Protein AF-A0A959VKE0-F1 (afdb_monomer)

Radius of gyration: 16.04 Å; Cα contacts (8 Å, |Δi|>4): 59; chains: 1; bounding box: 27×52×39 Å

Structure (mmCIF, N/CA/C/O backbone):
data_AF-A0A959VKE0-F1
#
_entry.id   AF-A0A959VKE0-F1
#
loop_
_atom_site.group_PDB
_atom_site.id
_atom_site.type_symbol
_atom_site.label_atom_id
_atom_site.label_alt_id
_atom_site.label_comp_id
_atom_site.label_asym_id
_atom_site.label_entity_id
_atom_site.label_seq_id
_atom_site.pdbx_PDB_ins_code
_atom_site.Cartn_x
_atom_site.Cartn_y
_atom_site.Cartn_z
_atom_site.occupancy
_atom_site.B_iso_or_equiv
_atom_site.auth_seq_id
_atom_site.auth_comp_id
_atom_site.auth_asym_id
_atom_site.auth_atom_id
_atom_site.pdbx_PDB_model_num
ATOM 1 N N . MET A 1 1 ? 10.737 39.989 4.428 1.00 36.88 1 MET A N 1
ATOM 2 C CA . MET A 1 1 ? 10.877 39.232 5.687 1.00 36.88 1 MET A CA 1
ATOM 3 C C . MET A 1 1 ? 9.817 38.142 5.605 1.00 36.88 1 MET A C 1
ATOM 5 O O . MET A 1 1 ? 8.657 38.448 5.819 1.00 36.88 1 MET A O 1
ATOM 9 N N . SER A 1 2 ? 10.031 37.086 4.822 1.00 51.94 2 SER A N 1
ATOM 10 C CA . SER A 1 2 ? 10.903 35.916 5.035 1.00 51.94 2 SER A CA 1
ATOM 11 C C . SER A 1 2 ? 10.498 35.071 6.238 1.00 51.94 2 SER A C 1
ATOM 13 O O . SER A 1 2 ? 10.438 35.583 7.349 1.00 51.94 2 SER A O 1
ATOM 15 N N . GLU A 1 3 ? 10.299 33.785 5.927 1.00 48.25 3 GLU A N 1
ATOM 16 C CA . GLU A 1 3 ? 10.305 32.612 6.807 1.00 48.25 3 GLU A CA 1
ATOM 17 C C . GLU A 1 3 ? 9.040 32.457 7.665 1.00 48.25 3 GLU A C 1
ATOM 19 O O . GLU A 1 3 ? 8.755 33.201 8.591 1.00 48.25 3 GLU A O 1
ATOM 24 N N . THR A 1 4 ? 8.201 31.460 7.397 1.00 49.62 4 THR A N 1
ATOM 25 C CA . THR A 1 4 ? 8.550 30.089 7.777 1.00 49.62 4 THR A CA 1
ATOM 26 C C . THR A 1 4 ? 7.867 29.095 6.842 1.00 49.62 4 THR A C 1
ATOM 28 O O . THR A 1 4 ? 6.652 28.910 6.881 1.00 49.62 4 THR A O 1
ATOM 31 N N . GLU A 1 5 ? 8.667 28.446 6.002 1.00 46.97 5 GLU A N 1
ATOM 32 C CA . GLU A 1 5 ? 8.291 27.201 5.346 1.00 46.97 5 GLU A CA 1
ATOM 33 C C . GLU A 1 5 ? 8.100 26.157 6.449 1.00 46.97 5 GLU A C 1
ATOM 35 O O . GLU A 1 5 ? 9.062 25.649 7.026 1.00 46.97 5 GLU A O 1
ATOM 40 N N . PHE A 1 6 ? 6.845 25.883 6.806 1.00 43.44 6 PHE A N 1
ATOM 41 C CA . PHE A 1 6 ? 6.507 24.787 7.702 1.00 43.44 6 PHE A CA 1
ATOM 42 C C . PHE A 1 6 ? 6.710 23.482 6.925 1.00 43.44 6 PHE A C 1
ATOM 44 O O . PHE A 1 6 ? 5.767 22.897 6.398 1.00 43.44 6 PHE A O 1
ATOM 51 N N . PHE A 1 7 ? 7.962 23.031 6.823 1.00 46.41 7 PHE A N 1
ATOM 52 C CA . PHE A 1 7 ? 8.288 21.643 6.503 1.00 46.41 7 PHE A CA 1
ATOM 53 C C . PHE A 1 7 ? 7.900 20.787 7.714 1.00 46.41 7 PHE A C 1
ATOM 55 O O . PHE A 1 7 ? 8.732 20.330 8.496 1.00 46.41 7 PHE A O 1
ATOM 62 N N . GLY A 1 8 ? 6.589 20.658 7.911 1.00 41.91 8 GLY A N 1
ATOM 63 C CA . GLY A 1 8 ? 5.991 19.821 8.929 1.00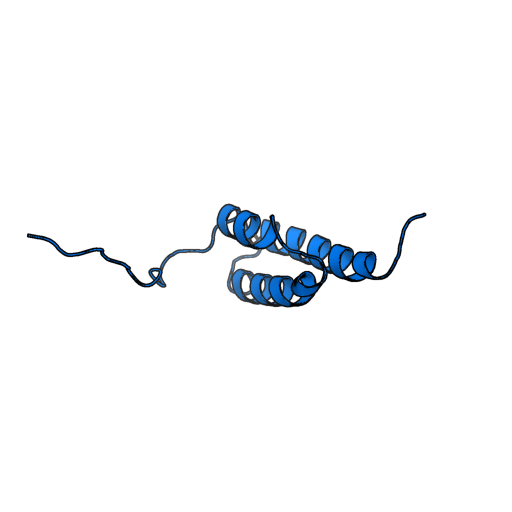 41.91 8 GLY A CA 1
ATOM 64 C C . GLY A 1 8 ? 6.276 18.370 8.589 1.00 41.91 8 GLY A C 1
ATOM 65 O O . GLY A 1 8 ? 5.775 17.842 7.599 1.00 41.91 8 GLY A O 1
ATOM 66 N N . VAL A 1 9 ? 7.116 17.753 9.415 1.00 51.31 9 VAL A N 1
ATOM 67 C CA . VAL A 1 9 ? 7.150 16.313 9.673 1.00 51.31 9 VAL A CA 1
ATOM 68 C C . VAL A 1 9 ? 5.742 15.746 9.491 1.00 51.31 9 VAL A C 1
ATOM 70 O O . VAL A 1 9 ? 4.820 16.239 10.136 1.00 51.31 9 VAL A O 1
ATOM 73 N N . LEU A 1 10 ? 5.583 14.769 8.590 1.00 53.34 10 LEU A N 1
ATOM 74 C CA . LEU A 1 10 ? 4.307 14.102 8.327 1.00 53.34 10 LEU A CA 1
ATOM 75 C C . LEU A 1 10 ? 3.654 13.743 9.663 1.00 53.34 10 LEU A C 1
ATOM 77 O O . LEU A 1 10 ? 4.193 12.944 10.434 1.00 53.34 10 LEU A O 1
ATOM 81 N N . ASP A 1 11 ? 2.540 14.411 9.938 1.00 48.91 11 ASP A N 1
ATOM 82 C CA . ASP A 1 11 ? 1.754 14.254 11.145 1.00 48.91 11 ASP A CA 1
ATOM 83 C C . ASP A 1 11 ? 1.454 12.762 11.340 1.00 48.91 11 ASP A C 1
ATOM 85 O O . ASP A 1 11 ? 0.844 12.113 10.484 1.00 48.91 11 ASP A O 1
ATOM 89 N N . SER A 1 12 ? 1.975 12.194 12.429 1.00 55.06 12 SER A N 1
ATOM 90 C CA . SER A 1 12 ? 1.898 10.755 12.709 1.00 55.06 12 SER A CA 1
ATOM 91 C C . SER A 1 12 ? 0.474 10.278 13.035 1.00 55.06 12 SER A C 1
ATOM 93 O O . SER A 1 12 ? 0.296 9.089 13.289 1.00 55.06 12 SER A O 1
ATOM 95 N N . ASP A 1 13 ? -0.527 11.167 12.993 1.00 57.97 13 ASP A N 1
ATOM 96 C CA . ASP A 1 13 ? -1.953 10.865 13.159 1.00 57.97 13 ASP A CA 1
ATOM 97 C C . ASP A 1 13 ? -2.689 10.674 11.814 1.00 57.97 13 ASP A C 1
ATOM 99 O O . ASP A 1 13 ? -3.874 10.339 11.775 1.00 57.97 13 ASP A O 1
ATOM 103 N N . THR A 1 14 ? -2.003 10.839 10.675 1.00 70.31 14 THR A N 1
ATOM 104 C CA . THR A 1 14 ? -2.634 10.645 9.361 1.00 70.31 14 THR A CA 1
ATOM 105 C C . THR A 1 14 ? -2.918 9.162 9.125 1.00 70.31 14 THR A C 1
ATOM 107 O O . THR A 1 14 ? -2.027 8.375 8.793 1.00 70.31 14 THR A O 1
ATOM 110 N N . LYS A 1 15 ? -4.188 8.770 9.281 1.00 80.94 15 LYS A N 1
ATOM 111 C CA . LYS A 1 15 ? -4.669 7.440 8.900 1.00 80.94 15 LYS A CA 1
ATOM 112 C C . LYS A 1 15 ? -4.349 7.190 7.425 1.00 80.94 15 LYS A C 1
ATOM 114 O O . LYS A 1 15 ? -4.831 7.914 6.559 1.00 80.94 15 LYS A O 1
ATOM 119 N N . ILE A 1 16 ? -3.584 6.132 7.155 1.00 90.25 16 ILE A N 1
ATOM 120 C CA . ILE A 1 16 ? -3.250 5.717 5.791 1.00 90.25 16 ILE A CA 1
ATOM 121 C C . ILE A 1 16 ? -4.529 5.430 4.994 1.00 90.25 16 ILE A C 1
ATOM 123 O O . ILE A 1 16 ? -5.421 4.709 5.450 1.00 90.25 16 ILE A O 1
ATOM 127 N N . THR A 1 17 ? -4.624 5.997 3.798 1.00 94.81 17 THR A N 1
ATOM 128 C CA . THR A 1 17 ? -5.763 5.821 2.899 1.00 94.81 17 THR A CA 1
ATOM 129 C C . THR A 1 17 ? -5.420 4.881 1.748 1.00 94.81 17 THR A C 1
ATOM 131 O O . THR A 1 17 ? -4.261 4.580 1.463 1.00 94.81 17 THR A O 1
ATOM 134 N N . ALA A 1 18 ? -6.447 4.411 1.037 1.00 95.50 18 ALA A N 1
ATOM 135 C CA . ALA A 1 18 ? -6.237 3.632 -0.179 1.00 95.50 18 ALA A CA 1
ATOM 136 C C . ALA A 1 18 ? -5.518 4.440 -1.277 1.00 95.50 18 ALA A C 1
ATOM 138 O O . ALA A 1 18 ? -4.848 3.839 -2.112 1.00 95.50 18 ALA A O 1
ATOM 139 N N . GLU A 1 19 ? -5.648 5.773 -1.289 1.00 95.25 19 GLU A N 1
ATOM 140 C CA . GLU A 1 19 ? -4.929 6.621 -2.246 1.00 95.25 19 GLU A CA 1
ATOM 141 C C . GLU A 1 19 ? -3.439 6.668 -1.923 1.00 95.25 19 GLU A C 1
ATOM 143 O O . GLU A 1 19 ? -2.635 6.402 -2.806 1.00 95.25 19 GLU A O 1
ATOM 148 N N . ASP A 1 20 ? -3.068 6.837 -0.653 1.00 94.44 20 ASP A N 1
ATOM 149 C CA . ASP A 1 20 ? -1.659 6.823 -0.236 1.00 94.44 20 ASP A CA 1
ATOM 150 C C . ASP A 1 20 ? -0.966 5.505 -0.617 1.00 94.44 20 ASP A C 1
ATOM 152 O O . ASP A 1 20 ? 0.198 5.476 -1.022 1.00 94.44 20 ASP A O 1
ATOM 156 N N . ILE A 1 21 ? -1.692 4.383 -0.525 1.00 95.81 21 ILE A N 1
ATOM 157 C CA . ILE A 1 21 ? -1.201 3.080 -0.986 1.00 95.81 21 ILE A CA 1
ATOM 158 C C . ILE A 1 21 ? -1.014 3.060 -2.510 1.00 95.81 21 ILE A C 1
ATOM 160 O O . ILE A 1 21 ? -0.014 2.519 -2.993 1.00 95.81 21 ILE A O 1
ATOM 164 N N . ARG A 1 22 ? -1.941 3.635 -3.286 1.00 94.94 22 ARG A N 1
ATOM 165 C CA . ARG A 1 22 ? -1.806 3.740 -4.749 1.00 94.94 22 ARG A CA 1
ATOM 166 C C . ARG A 1 22 ? -0.635 4.631 -5.138 1.00 94.94 22 ARG A C 1
ATOM 168 O O . ARG A 1 22 ? 0.157 4.224 -5.981 1.00 94.94 22 ARG A O 1
ATOM 175 N N . GLU A 1 23 ? -0.467 5.778 -4.495 1.00 94.19 23 GLU A N 1
ATOM 176 C CA . GLU A 1 23 ? 0.662 6.678 -4.733 1.00 94.19 23 GLU A CA 1
ATOM 177 C C . GLU A 1 23 ? 1.997 6.004 -4.400 1.00 94.19 23 GLU A C 1
ATOM 179 O O . GLU A 1 23 ? 2.924 6.016 -5.212 1.00 94.19 23 GLU A O 1
ATOM 184 N N . LEU A 1 24 ? 2.075 5.314 -3.255 1.00 92.94 24 LEU A N 1
ATOM 185 C CA . LEU A 1 24 ? 3.272 4.583 -2.831 1.00 92.94 24 LEU A CA 1
ATOM 186 C C . LEU A 1 24 ? 3.684 3.483 -3.824 1.00 92.94 24 LEU A C 1
ATOM 188 O O . LEU A 1 24 ? 4.863 3.138 -3.914 1.00 92.94 24 LEU A O 1
ATOM 192 N N . THR A 1 25 ? 2.722 2.901 -4.541 1.00 93.88 25 THR A N 1
ATOM 193 C CA . THR A 1 25 ? 2.932 1.720 -5.396 1.00 93.88 25 THR A CA 1
ATOM 194 C C . THR A 1 25 ? 2.873 2.019 -6.895 1.00 93.88 25 THR A C 1
ATOM 196 O O . THR A 1 25 ? 3.327 1.203 -7.698 1.00 93.88 25 THR A O 1
ATOM 199 N N . GLY A 1 26 ? 2.364 3.187 -7.294 1.00 89.06 26 GLY A N 1
ATOM 200 C CA . GLY A 1 26 ? 2.072 3.541 -8.683 1.00 89.06 26 GLY A CA 1
ATOM 201 C C . GLY A 1 26 ? 3.298 3.597 -9.596 1.00 89.06 26 GLY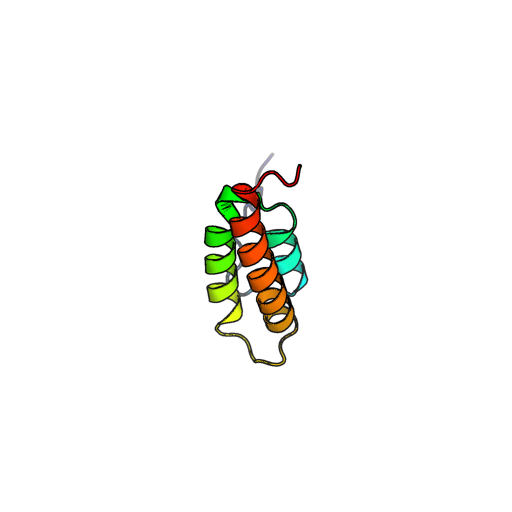 A C 1
ATOM 202 O O . GLY A 1 26 ? 3.218 3.148 -10.737 1.00 89.06 26 GLY A O 1
ATOM 203 N N . ALA A 1 27 ? 4.435 4.081 -9.087 1.00 87.12 27 ALA A N 1
ATOM 204 C CA . ALA A 1 27 ? 5.670 4.290 -9.856 1.00 87.12 27 ALA A CA 1
ATOM 205 C C . ALA A 1 27 ? 6.827 3.358 -9.441 1.00 87.12 27 ALA A C 1
ATOM 207 O O . ALA A 1 27 ? 8.001 3.674 -9.639 1.00 87.12 27 ALA A O 1
ATOM 208 N N . VAL A 1 28 ? 6.519 2.214 -8.829 1.00 91.12 28 VAL A N 1
ATOM 209 C CA . VAL A 1 28 ? 7.546 1.288 -8.340 1.00 91.12 28 VAL A CA 1
ATOM 210 C C . VAL A 1 28 ? 8.221 0.560 -9.493 1.00 91.12 28 VAL A C 1
ATOM 212 O O .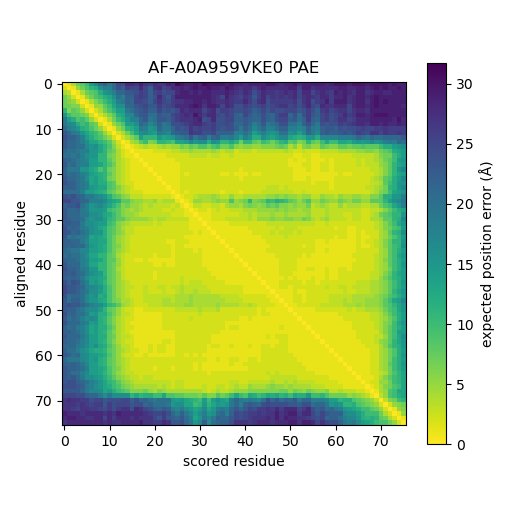 VAL A 1 28 ? 7.564 -0.052 -10.331 1.00 91.12 28 VAL A O 1
ATOM 215 N N . THR A 1 29 ? 9.554 0.580 -9.507 1.00 89.56 29 THR A N 1
ATOM 216 C CA . THR A 1 29 ? 10.330 -0.260 -10.418 1.00 89.56 29 THR A CA 1
ATOM 217 C C . THR A 1 29 ? 10.473 -1.679 -9.858 1.00 89.56 29 THR A C 1
ATOM 219 O O . THR A 1 29 ? 10.442 -1.882 -8.635 1.00 89.56 29 THR A O 1
ATOM 222 N N . PRO A 1 30 ? 10.679 -2.689 -10.718 1.00 89.38 30 PRO A N 1
ATOM 223 C CA . PRO A 1 30 ? 10.776 -4.073 -10.267 1.00 89.38 30 PRO A CA 1
ATOM 224 C C . PRO A 1 30 ? 11.809 -4.335 -9.168 1.00 89.38 30 PRO A C 1
ATOM 226 O O . PRO A 1 30 ? 11.518 -5.035 -8.199 1.00 89.38 30 PRO A O 1
ATOM 229 N N . HIS A 1 31 ? 12.980 -3.699 -9.256 1.00 86.94 31 HIS A N 1
ATOM 230 C CA . HIS A 1 31 ? 14.059 -3.853 -8.277 1.00 86.94 31 HIS A CA 1
ATOM 231 C C . HIS A 1 31 ? 13.621 -3.499 -6.845 1.00 86.94 31 HIS A C 1
ATOM 233 O O . HIS A 1 31 ? 14.023 -4.153 -5.883 1.00 86.94 31 HIS A O 1
ATOM 239 N N . PHE A 1 32 ? 12.743 -2.504 -6.698 1.00 92.75 32 PHE A N 1
ATOM 240 C CA . PHE A 1 32 ? 12.242 -2.054 -5.399 1.00 92.75 32 PHE A CA 1
ATOM 241 C C . PHE A 1 32 ? 10.926 -2.718 -4.988 1.00 92.75 32 PHE A C 1
ATOM 243 O O . PHE A 1 32 ? 10.444 -2.485 -3.879 1.00 92.75 32 PHE A O 1
ATOM 250 N N . SER A 1 33 ? 10.350 -3.581 -5.828 1.00 94.19 33 SER A N 1
ATOM 251 C CA . SER A 1 33 ? 8.996 -4.101 -5.613 1.00 94.19 33 SER A CA 1
ATOM 252 C C . SER A 1 33 ? 8.856 -4.877 -4.305 1.00 94.19 33 SER A C 1
ATOM 254 O O . SER A 1 33 ? 7.921 -4.640 -3.543 1.00 94.19 33 SER A O 1
ATOM 256 N N . LEU A 1 34 ? 9.839 -5.714 -3.960 1.00 94.75 34 LEU A N 1
ATOM 257 C CA . LEU A 1 34 ? 9.834 -6.453 -2.693 1.00 94.75 34 LEU A CA 1
ATOM 258 C C . LEU A 1 34 ? 10.010 -5.545 -1.467 1.00 94.75 34 LEU A C 1
ATOM 260 O O . LEU A 1 34 ? 9.427 -5.812 -0.412 1.00 94.75 34 LEU A O 1
ATOM 264 N N . GLN A 1 35 ? 10.790 -4.467 -1.591 1.00 95.38 35 GLN A N 1
ATOM 265 C CA . GLN A 1 35 ? 10.967 -3.499 -0.507 1.00 95.38 35 GLN A CA 1
ATOM 266 C C . GLN A 1 35 ? 9.674 -2.721 -0.259 1.00 95.38 35 GLN A C 1
ATOM 268 O O . GLN A 1 35 ? 9.219 -2.630 0.884 1.00 95.38 35 GLN A O 1
ATOM 273 N N . VAL A 1 36 ? 9.039 -2.231 -1.326 1.00 95.31 36 VAL A N 1
ATOM 274 C CA . VAL A 1 36 ? 7.762 -1.518 -1.224 1.00 95.31 36 VAL A CA 1
ATOM 275 C C . VAL A 1 36 ? 6.659 -2.445 -0.723 1.00 95.31 36 VAL A C 1
ATOM 277 O O . VAL A 1 36 ? 5.908 -2.058 0.168 1.00 95.31 36 VAL A O 1
ATOM 280 N N . ARG A 1 37 ? 6.625 -3.705 -1.167 1.00 96.25 37 ARG A N 1
ATOM 281 C CA . ARG A 1 37 ? 5.690 -4.716 -0.654 1.00 96.25 37 ARG A CA 1
ATOM 282 C C . ARG A 1 37 ? 5.788 -4.864 0.863 1.00 96.25 37 ARG A C 1
ATOM 284 O O . ARG A 1 37 ? 4.772 -4.882 1.553 1.00 96.25 37 ARG A O 1
ATOM 291 N N . ASN A 1 38 ? 7.005 -4.968 1.396 1.00 97.12 38 ASN A N 1
ATOM 292 C CA . ASN A 1 38 ? 7.216 -5.099 2.839 1.00 97.12 38 ASN A CA 1
ATOM 293 C C . ASN A 1 38 ? 6.776 -3.840 3.597 1.00 97.12 38 ASN A C 1
ATOM 295 O O . ASN A 1 38 ? 6.255 -3.947 4.706 1.00 97.12 38 ASN A O 1
ATOM 299 N N . ARG A 1 39 ? 6.954 -2.655 3.001 1.00 96.06 39 ARG A N 1
ATOM 300 C CA . ARG A 1 39 ? 6.445 -1.400 3.563 1.00 96.06 39 ARG A CA 1
ATOM 301 C C . 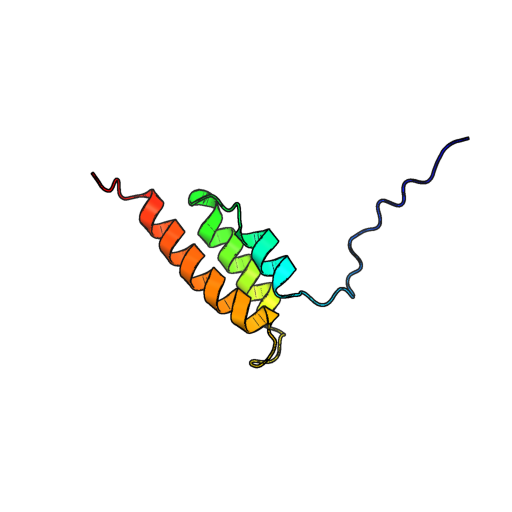ARG A 1 39 ? 4.916 -1.384 3.595 1.00 96.06 39 ARG A C 1
ATOM 303 O O . ARG A 1 39 ? 4.357 -1.122 4.653 1.00 96.06 39 ARG A O 1
ATOM 310 N N . VAL A 1 40 ? 4.252 -1.724 2.489 1.00 95.94 40 VAL A N 1
ATOM 311 C CA . VAL A 1 40 ? 2.781 -1.800 2.403 1.00 95.94 40 VAL A CA 1
ATOM 312 C C . VAL A 1 40 ? 2.223 -2.785 3.430 1.00 95.94 40 VAL A C 1
ATOM 314 O O . VAL A 1 40 ? 1.292 -2.434 4.143 1.00 95.94 40 VAL A O 1
ATOM 317 N N . ARG A 1 41 ? 2.837 -3.970 3.586 1.00 96.81 41 ARG A N 1
ATOM 318 C CA . ARG A 1 41 ? 2.441 -4.955 4.613 1.00 96.81 41 ARG A CA 1
ATOM 319 C C . ARG A 1 41 ? 2.385 -4.350 6.014 1.00 96.81 41 ARG A C 1
ATOM 321 O O . ARG A 1 41 ? 1.386 -4.520 6.697 1.00 96.81 41 ARG A O 1
ATOM 328 N N . ARG A 1 42 ? 3.423 -3.615 6.416 1.00 95.94 42 ARG A N 1
ATOM 329 C CA . ARG A 1 42 ? 3.484 -2.974 7.740 1.00 95.94 42 ARG A CA 1
ATOM 330 C C . ARG A 1 42 ? 2.450 -1.863 7.908 1.00 95.94 42 ARG A C 1
ATOM 332 O O . ARG A 1 42 ? 1.939 -1.682 9.002 1.00 95.94 42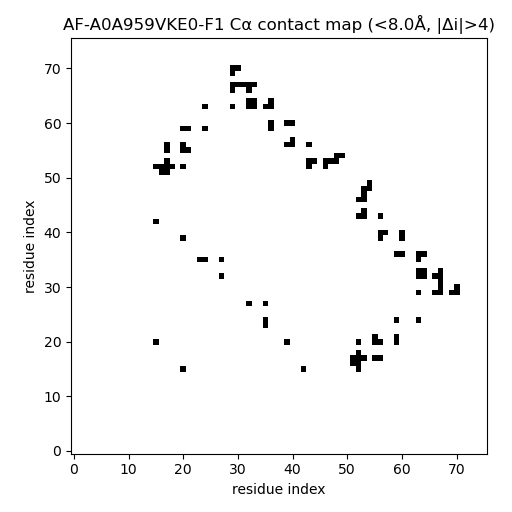 ARG A O 1
ATOM 339 N N . LEU A 1 43 ? 2.150 -1.124 6.838 1.00 94.19 43 LEU A N 1
ATOM 340 C CA . LEU A 1 43 ? 1.156 -0.048 6.874 1.00 94.19 43 LEU A CA 1
ATOM 341 C C . LEU A 1 43 ? -0.271 -0.579 7.055 1.00 94.19 43 LEU A C 1
ATOM 343 O O . LEU A 1 43 ? -1.076 0.078 7.705 1.00 94.19 43 LEU A O 1
ATOM 347 N N . ILE A 1 44 ? -0.580 -1.753 6.497 1.00 95.06 44 ILE A N 1
ATOM 348 C CA . ILE A 1 44 ? -1.937 -2.316 6.540 1.00 95.06 44 ILE A CA 1
ATOM 349 C C . ILE A 1 44 ? -2.171 -3.337 7.657 1.00 95.06 44 ILE A C 1
ATOM 351 O O . ILE A 1 44 ? -3.321 -3.623 7.972 1.00 95.06 44 ILE A O 1
ATOM 355 N N . GLU A 1 45 ? -1.111 -3.893 8.251 1.00 95.06 45 GLU A N 1
ATOM 356 C CA . GLU A 1 45 ? -1.185 -4.856 9.359 1.00 95.06 45 GLU A CA 1
ATOM 357 C C . GLU A 1 45 ? -2.067 -4.398 10.539 1.00 95.06 45 GLU A C 1
ATOM 359 O O . GLU A 1 45 ? -2.875 -5.208 10.996 1.00 95.06 45 GLU A O 1
ATOM 364 N N . PRO A 1 46 ? -1.998 -3.135 11.013 1.00 94.75 46 PRO A N 1
ATOM 365 C CA . PRO A 1 46 ? -2.844 -2.681 12.118 1.00 94.75 46 PRO 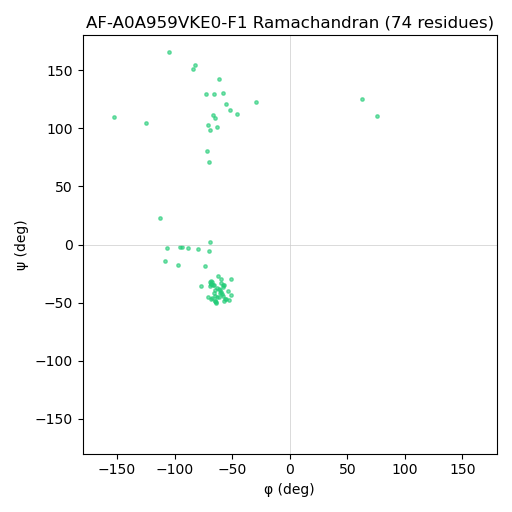A CA 1
ATOM 366 C C . PRO A 1 46 ? -4.284 -2.323 11.707 1.00 94.75 46 PRO A C 1
ATOM 368 O O . PRO A 1 46 ? -5.082 -1.966 12.570 1.00 94.75 46 PRO A O 1
ATOM 371 N N . LEU A 1 47 ? -4.629 -2.366 10.415 1.00 92.62 47 LEU A N 1
ATOM 372 C CA . LEU A 1 47 ? -5.943 -1.945 9.924 1.00 92.62 47 LEU A CA 1
ATOM 373 C C . LEU A 1 47 ? -6.985 -3.060 10.037 1.00 92.62 47 LEU A C 1
ATOM 375 O O . LEU A 1 47 ? -6.676 -4.244 9.892 1.00 92.62 47 LEU A O 1
ATOM 379 N N . ASP A 1 48 ? -8.248 -2.674 10.208 1.00 94.06 48 ASP A N 1
ATOM 380 C CA . ASP A 1 48 ? -9.376 -3.606 10.173 1.00 94.06 48 ASP A CA 1
ATOM 381 C C . ASP A 1 48 ? -9.487 -4.297 8.792 1.00 94.06 48 ASP A C 1
ATOM 383 O O . ASP A 1 48 ? -9.225 -3.647 7.774 1.00 94.06 48 ASP A O 1
ATOM 387 N N . PRO A 1 49 ? -9.852 -5.593 8.710 1.00 91.88 49 PRO A N 1
ATOM 388 C CA . PRO A 1 49 ? -10.070 -6.301 7.441 1.00 91.88 49 PRO A CA 1
ATOM 389 C C . PRO A 1 49 ? -11.008 -5.594 6.448 1.00 91.88 49 PRO A C 1
ATOM 391 O O . PRO A 1 49 ? -10.842 -5.741 5.232 1.00 91.88 49 PRO A O 1
ATOM 394 N N . ASP A 1 50 ? -11.976 -4.820 6.940 1.00 93.38 50 ASP A N 1
ATOM 395 C CA . ASP A 1 50 ? -12.916 -4.079 6.099 1.00 93.38 50 ASP A CA 1
ATOM 396 C C . ASP A 1 50 ? -12.424 -2.680 5.703 1.00 93.38 50 ASP A C 1
ATOM 398 O O . ASP A 1 50 ? -13.069 -2.004 4.895 1.00 93.38 50 ASP A O 1
ATOM 402 N N . ASP A 1 51 ? -11.253 -2.260 6.189 1.00 94.38 51 ASP A N 1
ATOM 403 C CA . ASP A 1 51 ? -10.671 -0.972 5.842 1.00 94.38 51 ASP A CA 1
ATOM 404 C C . ASP A 1 51 ? -10.298 -0.912 4.342 1.00 94.38 51 ASP A C 1
ATOM 406 O O . ASP A 1 51 ? -9.610 -1.801 3.815 1.00 94.38 51 ASP A O 1
ATOM 410 N N . PRO A 1 52 ? -10.718 0.140 3.613 1.00 96.06 52 PRO A N 1
ATOM 411 C CA . PRO A 1 52 ? -10.414 0.274 2.192 1.00 96.06 52 PRO A CA 1
ATOM 412 C C . PRO A 1 52 ? -8.908 0.321 1.896 1.00 96.06 52 PRO A C 1
ATOM 414 O O . PRO A 1 52 ? -8.489 -0.197 0.857 1.00 96.06 52 PRO A O 1
ATOM 417 N N . ALA A 1 53 ? -8.090 0.896 2.785 1.00 95.56 53 ALA A N 1
ATOM 418 C CA . ALA A 1 53 ? -6.640 0.945 2.620 1.00 95.56 53 ALA A CA 1
ATOM 419 C C . ALA A 1 53 ? -6.010 -0.444 2.775 1.00 95.56 53 ALA A C 1
ATOM 421 O O . ALA A 1 53 ? -5.106 -0.792 2.013 1.00 95.56 53 ALA A O 1
ATOM 422 N N . ARG A 1 54 ? -6.540 -1.284 3.675 1.00 96.50 54 ARG A N 1
ATOM 423 C CA . ARG A 1 54 ? -6.099 -2.679 3.810 1.00 96.50 54 ARG A CA 1
ATOM 424 C C . ARG A 1 54 ? -6.397 -3.486 2.557 1.00 96.50 54 ARG A C 1
ATOM 426 O O . ARG A 1 54 ? -5.495 -4.113 2.003 1.00 96.50 54 ARG A O 1
ATOM 433 N N . ARG A 1 55 ? -7.630 -3.405 2.053 1.00 97.31 55 ARG A N 1
ATOM 434 C CA . ARG A 1 55 ? -8.035 -4.108 0.825 1.00 97.31 55 ARG A CA 1
ATOM 435 C C . ARG A 1 55 ? -7.208 -3.677 -0.389 1.00 97.31 55 ARG A C 1
ATOM 437 O O . ARG A 1 55 ? -6.877 -4.513 -1.226 1.00 97.31 55 ARG A O 1
ATOM 444 N N . GLU A 1 56 ? -6.888 -2.388 -0.513 1.00 97.50 56 GLU A N 1
ATOM 445 C CA . GLU A 1 56 ? -5.994 -1.892 -1.569 1.00 97.50 56 GLU A CA 1
ATOM 446 C C . GLU A 1 56 ? -4.556 -2.382 -1.374 1.00 97.50 56 GLU A C 1
ATOM 448 O O . GLU A 1 56 ? -3.955 -2.893 -2.317 1.00 97.50 56 GLU A O 1
ATOM 453 N N . GLY A 1 57 ? -4.018 -2.306 -0.156 1.00 96.94 57 GLY A N 1
ATOM 454 C CA . GLY A 1 57 ? -2.667 -2.779 0.140 1.00 96.94 57 GLY A CA 1
ATOM 455 C C . GLY A 1 57 ? -2.482 -4.261 -0.161 1.00 96.94 57 GLY A C 1
ATOM 456 O O . GLY A 1 57 ? -1.484 -4.637 -0.768 1.00 96.94 57 GLY A O 1
ATOM 457 N N . GLU A 1 58 ? -3.464 -5.101 0.167 1.00 97.69 58 GLU A N 1
ATOM 458 C CA . GLU A 1 58 ? -3.448 -6.526 -0.178 1.00 97.69 58 GLU A CA 1
ATOM 459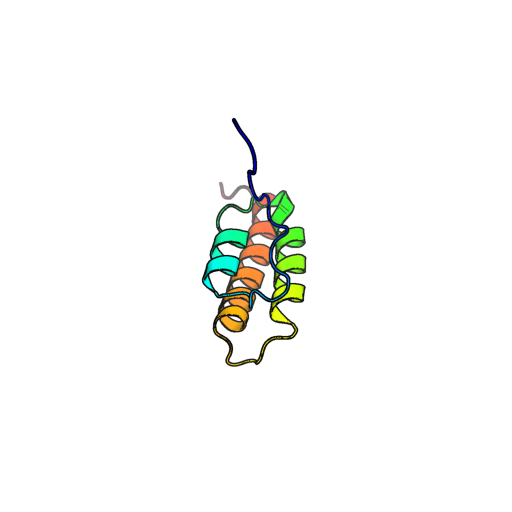 C C . GLU A 1 58 ? -3.423 -6.762 -1.698 1.00 97.69 58 GLU A C 1
ATOM 461 O O . GLU A 1 58 ? -2.698 -7.645 -2.165 1.00 97.69 58 GLU A O 1
ATOM 466 N N . ARG A 1 59 ? -4.150 -5.955 -2.488 1.00 97.25 59 ARG A N 1
ATOM 467 C CA . ARG A 1 59 ? -4.088 -6.008 -3.961 1.00 97.25 59 ARG A CA 1
ATOM 468 C C . ARG A 1 59 ? -2.711 -5.603 -4.482 1.00 97.25 59 ARG A C 1
ATOM 470 O O . ARG A 1 59 ? -2.132 -6.327 -5.291 1.00 97.25 59 ARG A O 1
ATOM 477 N N . GLN A 1 60 ? -2.171 -4.482 -4.005 1.00 96.69 60 GLN A N 1
ATOM 478 C CA . GLN A 1 60 ? -0.868 -3.992 -4.461 1.00 96.69 60 GLN A CA 1
ATOM 479 C C . GLN A 1 60 ? 0.281 -4.911 -4.031 1.00 96.69 60 GLN A C 1
ATOM 481 O O . GLN A 1 60 ? 1.233 -5.072 -4.785 1.00 96.69 60 GLN A O 1
ATOM 486 N N . ILE A 1 61 ? 0.191 -5.578 -2.874 1.00 96.75 61 ILE A N 1
ATOM 487 C CA . ILE A 1 61 ? 1.176 -6.587 -2.449 1.00 96.75 61 ILE A CA 1
ATOM 488 C C . ILE A 1 61 ? 1.320 -7.685 -3.503 1.00 96.75 61 ILE A C 1
ATOM 490 O O . ILE A 1 61 ? 2.448 -8.000 -3.872 1.00 96.75 61 ILE A O 1
ATOM 494 N N . ARG A 1 62 ? 0.206 -8.224 -4.015 1.00 95.94 62 ARG A N 1
ATOM 495 C CA . ARG A 1 62 ? 0.234 -9.274 -5.049 1.00 95.94 62 ARG A CA 1
ATOM 496 C C . ARG A 1 62 ? 0.862 -8.760 -6.344 1.00 95.94 62 ARG A C 1
ATOM 498 O O . ARG A 1 62 ? 1.766 -9.394 -6.875 1.00 95.94 62 ARG A O 1
ATOM 505 N N . ARG A 1 63 ? 0.473 -7.558 -6.782 1.00 94.75 63 ARG A N 1
ATOM 506 C CA . ARG A 1 63 ? 1.055 -6.900 -7.965 1.00 94.75 63 ARG A CA 1
ATOM 507 C C . ARG A 1 63 ? 2.567 -6.693 -7.831 1.00 94.75 63 ARG A C 1
ATOM 509 O O . ARG A 1 63 ? 3.304 -6.902 -8.786 1.00 94.75 63 ARG A O 1
ATOM 516 N N . LEU A 1 64 ? 3.039 -6.266 -6.660 1.00 94.56 64 LEU A N 1
ATOM 517 C CA . LEU A 1 64 ? 4.465 -6.052 -6.396 1.00 94.56 64 LEU A CA 1
ATOM 518 C C . LEU A 1 64 ? 5.245 -7.372 -6.343 1.00 94.56 64 LEU A C 1
ATOM 520 O O . LEU A 1 64 ? 6.412 -7.410 -6.730 1.00 94.56 64 LEU A O 1
ATOM 524 N N . GLU A 1 65 ? 4.623 -8.456 -5.877 1.00 93.56 65 GLU A N 1
ATOM 525 C CA . GLU A 1 65 ? 5.216 -9.794 -5.954 1.00 93.56 65 GLU A CA 1
ATOM 526 C C . GLU A 1 65 ? 5.391 -10.219 -7.413 1.00 93.56 65 GLU A C 1
ATOM 528 O O . GLU A 1 65 ? 6.513 -10.525 -7.814 1.00 93.56 65 GLU A O 1
ATOM 533 N N . GLU A 1 66 ? 4.349 -10.115 -8.236 1.00 91.44 66 GLU A N 1
ATOM 534 C CA . GLU A 1 66 ? 4.420 -10.393 -9.678 1.00 91.44 66 GLU A CA 1
ATOM 535 C C . GLU A 1 66 ? 5.480 -9.527 -10.376 1.00 91.44 66 GLU A C 1
ATOM 537 O O . GLU A 1 66 ? 6.363 -10.046 -11.061 1.00 91.44 66 GLU A O 1
ATOM 542 N N . LEU A 1 67 ? 5.473 -8.212 -10.134 1.00 89.75 67 LEU A N 1
ATOM 543 C CA . LEU A 1 67 ? 6.425 -7.274 -10.733 1.00 89.75 67 LEU A CA 1
ATOM 544 C C . LEU A 1 67 ? 7.884 -7.635 -10.408 1.00 89.75 67 LEU A C 1
ATOM 546 O O . LEU A 1 67 ? 8.763 -7.483 -11.257 1.00 89.75 67 LEU A O 1
ATOM 550 N N . SER A 1 68 ? 8.144 -8.158 -9.205 1.00 88.06 68 SER A N 1
ATOM 551 C CA . SER A 1 68 ? 9.480 -8.620 -8.815 1.00 88.06 68 SER A CA 1
ATOM 552 C C . SER A 1 68 ? 9.940 -9.864 -9.583 1.00 88.06 68 SER A C 1
ATOM 554 O O . SER A 1 68 ? 11.132 -10.007 -9.848 1.00 88.06 68 SER A O 1
ATOM 556 N N . HIS A 1 69 ? 9.009 -10.735 -9.981 1.00 84.38 69 HIS A N 1
ATOM 557 C CA . HIS A 1 69 ? 9.303 -11.935 -10.765 1.00 84.38 69 HIS A CA 1
ATOM 558 C C . HIS A 1 69 ? 9.544 -11.611 -12.247 1.00 84.38 69 HIS A C 1
ATOM 560 O O . HIS A 1 69 ? 10.434 -12.196 -12.863 1.00 84.38 69 HIS A O 1
ATOM 566 N N . HIS A 1 70 ? 8.822 -10.635 -12.805 1.00 74.94 70 HIS A N 1
ATOM 567 C CA . HIS A 1 70 ? 8.923 -10.281 -14.227 1.00 74.94 70 HIS A CA 1
ATOM 568 C C . HIS A 1 70 ? 10.204 -9.521 -14.610 1.00 74.94 70 HIS A C 1
ATOM 570 O O . HIS A 1 70 ? 10.605 -9.540 -15.767 1.00 74.94 70 HIS A O 1
ATOM 576 N N . SER A 1 71 ? 10.932 -8.918 -13.667 1.00 63.44 71 SER A N 1
ATOM 577 C CA . SER A 1 71 ? 12.217 -8.259 -13.976 1.00 63.44 71 SER A CA 1
ATOM 578 C C . SER A 1 71 ? 13.370 -9.199 -14.335 1.00 63.44 71 SER A C 1
ATOM 580 O O . SER A 1 71 ? 14.443 -8.715 -14.698 1.00 63.44 71 SER A O 1
ATOM 582 N N . GLY A 1 72 ? 13.173 -10.514 -14.233 1.00 54.31 72 GLY A N 1
ATOM 583 C CA . GLY A 1 72 ? 14.150 -11.526 -14.639 1.00 54.31 72 GLY A CA 1
ATOM 584 C C . GLY A 1 72 ? 13.800 -12.274 -15.926 1.00 54.31 72 GLY A C 1
ATOM 585 O O . GLY A 1 72 ? 14.592 -13.114 -16.346 1.00 54.31 72 GLY A O 1
ATOM 586 N N . GLN A 1 73 ? 12.646 -12.010 -16.544 1.00 51.56 73 GLN A N 1
ATOM 587 C CA . GLN A 1 73 ? 12.189 -12.754 -17.714 1.00 51.56 73 GLN A CA 1
ATOM 588 C C . GLN A 1 73 ? 11.913 -11.772 -18.858 1.00 51.56 73 GLN A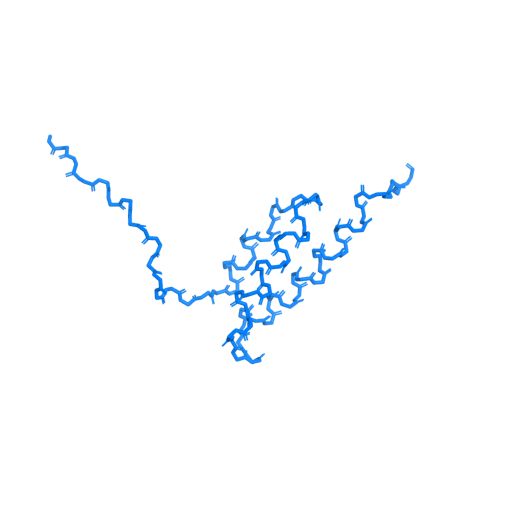 C 1
ATOM 590 O O . GLN A 1 73 ? 10.925 -11.043 -18.796 1.00 51.56 73 GLN A O 1
ATOM 595 N N . PRO A 1 74 ? 12.786 -11.687 -19.880 1.00 47.84 74 PRO A N 1
ATOM 596 C CA . PRO A 1 74 ? 12.396 -11.049 -21.124 1.00 47.84 74 PRO A CA 1
ATOM 597 C C . PRO A 1 74 ? 11.286 -11.907 -21.734 1.00 47.84 74 PRO A C 1
ATOM 599 O O . PRO A 1 74 ? 11.527 -13.035 -22.162 1.00 47.84 74 PRO A O 1
ATOM 602 N N . ASP A 1 75 ? 10.058 -11.401 -21.725 1.00 55.41 75 ASP A N 1
ATOM 603 C CA . ASP A 1 75 ? 9.043 -11.885 -22.650 1.00 55.41 75 ASP A CA 1
ATOM 604 C C . ASP A 1 75 ? 9.462 -11.428 -24.058 1.00 55.41 75 ASP A C 1
ATOM 606 O O . ASP A 1 75 ? 9.237 -10.274 -24.428 1.00 55.41 75 ASP A O 1
ATOM 610 N N . GLY A 1 76 ? 10.097 -12.329 -24.818 1.00 46.50 76 GLY A N 1
ATOM 611 C CA . GLY A 1 76 ? 10.375 -12.172 -26.256 1.00 46.50 76 GLY A CA 1
ATOM 612 C C . GLY A 1 76 ? 11.839 -12.008 -26.630 1.00 46.50 76 GLY A C 1
ATOM 613 O O . GLY A 1 76 ? 12.363 -10.884 -26.478 1.00 46.50 76 GLY A O 1
#

Solvent-accessible surface area (backbone atoms only — not comparable to full-atom values): 4659 Å² total; per-residue (Å²): 136,82,87,80,85,78,81,65,72,78,64,89,80,67,77,80,42,41,61,58,49,46,65,72,55,71,81,62,52,40,92,48,16,62,60,53,31,55,51,44,50,64,71,31,66,86,48,57,87,84,35,63,30,29,53,43,35,59,52,50,36,54,52,24,53,52,40,42,59,52,72,78,51,82,89,123

Sequence (76 aa):
MSETEFFGVLDSDTKITAEDIRELTGAVTPHFSLQVRNRVRRLIEPLDPDDPARREGERQIRRLEELSHHSGQPDG

Nearest PDB structures (foldseek):
  3nzp-assembly2_A-2  TM=5.467E-01  e=2.377E-01  Campylobacter jejuni subsp. jejuni NCTC 11168 = ATCC 700819
  3nz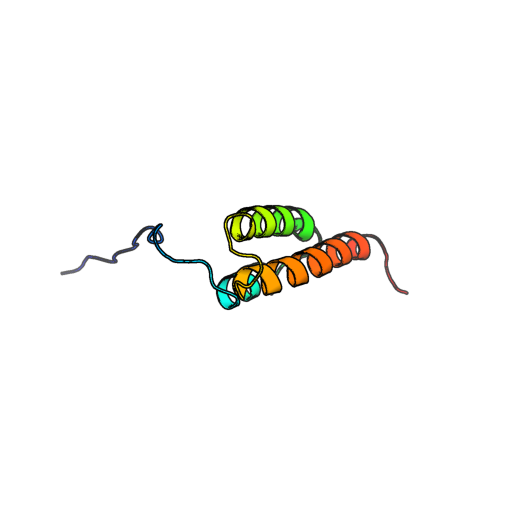p-assembly2_B  TM=4.609E-01  e=4.605E-01  Campylobacter jejuni subsp. jejuni NCTC 11168 = ATCC 700819

Mean predicted aligned error: 9.32 Å

pLDDT: mean 82.22, std 19.33, range [36.88, 97.69]

Foldseek 3Di:
DDDDPCPDDPDPPDQDALVNLCVLQVPDALVCLVVSLVVLCVSLVVPDPPGRNNVSSVVSSVVSVVNNVCVVDPPD

Secondary structure (DSSP, 8-state):
-----------TT----HHHHHHHHHT--HHHHHHHHHHHHHHHTTS-TT-HHHHHHHHHHHHHHHHHHHTT----